Protein AF-A0A0F9FZR9-F1 (afdb_monomer_lite)

Sequence (65 aa):
MLEVEIKTNHKNLHDSISEDYYKNKLMSKEDFDYYHGQNWENMESELITEGYIKIPEPVRDLGAE

Structure (mmCIF, N/CA/C/O backbone):
data_AF-A0A0F9FZR9-F1
#
_entry.id   AF-A0A0F9FZR9-F1
#
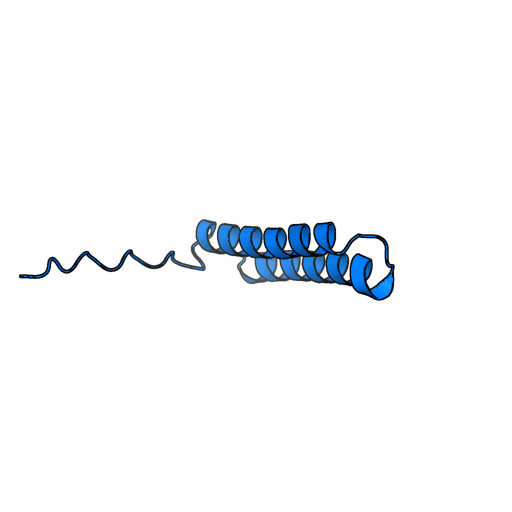loop_
_atom_site.group_PDB
_atom_site.id
_atom_site.type_symbol
_atom_site.label_atom_id
_atom_site.label_alt_id
_atom_site.label_comp_id
_atom_site.label_asym_id
_atom_site.label_entity_id
_atom_site.label_seq_id
_atom_site.pdbx_PDB_ins_code
_atom_site.Cartn_x
_atom_site.Cartn_y
_atom_site.Cartn_z
_atom_site.occupancy
_atom_site.B_iso_or_equiv
_atom_site.auth_seq_id
_atom_site.auth_comp_id
_atom_site.auth_asym_id
_atom_site.auth_atom_id
_atom_site.pdbx_PDB_model_num
ATOM 1 N N . MET A 1 1 ? 0.639 -5.448 16.652 1.00 75.00 1 MET A N 1
ATOM 2 C CA . MET A 1 1 ? 1.585 -4.379 16.228 1.00 75.00 1 MET A CA 1
ATOM 3 C C . MET A 1 1 ? 0.898 -3.030 16.435 1.00 75.00 1 MET A C 1
ATOM 5 O O . MET A 1 1 ? -0.322 -3.006 16.374 1.00 75.00 1 MET A O 1
ATOM 9 N N . LEU A 1 2 ? 1.595 -1.924 16.730 1.00 92.75 2 LEU A N 1
ATOM 10 C CA . LEU A 1 2 ? 0.901 -0.630 16.882 1.00 92.75 2 LEU A CA 1
ATOM 11 C C . LEU A 1 2 ? 0.417 -0.102 15.518 1.00 92.75 2 LEU A C 1
ATOM 13 O O . LEU A 1 2 ? 1.123 -0.238 14.525 1.00 92.75 2 LEU A O 1
ATOM 17 N N . GLU A 1 3 ? -0.731 0.585 15.468 1.00 94.31 3 GLU A N 1
ATOM 18 C CA . GLU A 1 3 ? -1.281 1.193 14.233 1.00 94.31 3 GLU A CA 1
ATOM 19 C C . GLU A 1 3 ? -0.236 2.016 13.458 1.00 94.31 3 GLU A C 1
ATOM 21 O O . GLU A 1 3 ? -0.138 1.957 12.231 1.00 94.31 3 GLU A O 1
ATOM 26 N N . VAL A 1 4 ? 0.573 2.780 14.196 1.00 94.81 4 VAL A N 1
ATOM 27 C CA . VAL A 1 4 ? 1.641 3.624 13.646 1.00 94.81 4 VAL A CA 1
ATOM 28 C C . VAL A 1 4 ? 2.737 2.788 12.988 1.00 94.81 4 VAL A C 1
ATOM 30 O O . VAL A 1 4 ? 3.261 3.188 11.949 1.00 94.81 4 VAL A O 1
ATOM 33 N N . GLU A 1 5 ? 3.081 1.639 13.562 1.00 96.62 5 GLU A N 1
ATOM 34 C CA . GLU A 1 5 ? 4.095 0.737 13.012 1.00 96.62 5 GLU A CA 1
ATOM 35 C C . GLU A 1 5 ? 3.596 0.098 11.712 1.00 96.62 5 GLU A C 1
ATOM 37 O O . GLU A 1 5 ? 4.317 0.137 10.718 1.00 96.62 5 GL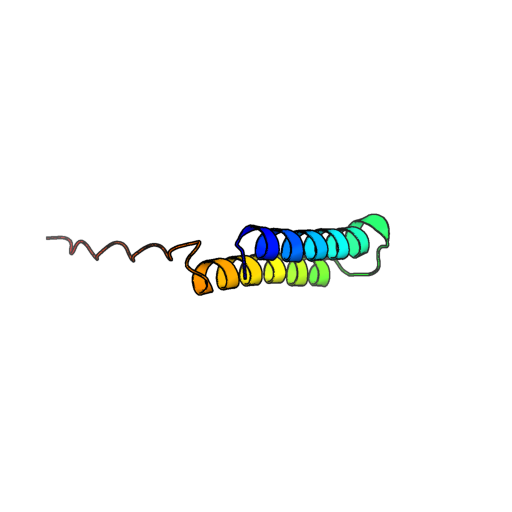U A O 1
ATOM 42 N N . ILE A 1 6 ? 2.340 -0.366 11.677 1.00 95.38 6 ILE A N 1
ATOM 43 C CA . ILE A 1 6 ? 1.699 -0.928 10.473 1.00 95.38 6 ILE A CA 1
ATOM 44 C C . ILE A 1 6 ? 1.748 0.099 9.336 1.00 95.38 6 ILE A C 1
ATOM 46 O O . ILE A 1 6 ? 2.317 -0.148 8.271 1.00 95.38 6 ILE A O 1
ATOM 50 N N . LYS A 1 7 ? 1.251 1.316 9.588 1.00 95.75 7 LYS A N 1
ATOM 51 C CA . LYS A 1 7 ? 1.249 2.398 8.590 1.00 95.75 7 LYS A CA 1
ATOM 52 C C . LYS A 1 7 ? 2.657 2.784 8.136 1.00 95.75 7 LYS A C 1
ATOM 54 O O . LYS A 1 7 ? 2.862 3.063 6.958 1.00 95.75 7 LYS A O 1
ATOM 59 N N . THR A 1 8 ? 3.629 2.803 9.047 1.00 97.75 8 THR A N 1
ATOM 60 C CA . THR A 1 8 ? 5.022 3.134 8.713 1.00 97.75 8 THR A CA 1
ATOM 61 C C . THR A 1 8 ? 5.649 2.061 7.826 1.00 97.75 8 THR A C 1
ATOM 63 O O . THR A 1 8 ? 6.293 2.395 6.832 1.00 97.75 8 THR A O 1
ATOM 66 N N . ASN A 1 9 ? 5.421 0.783 8.131 1.00 97.50 9 ASN A N 1
ATOM 67 C CA . ASN A 1 9 ? 5.937 -0.333 7.340 1.00 97.50 9 ASN A CA 1
ATOM 68 C C . ASN A 1 9 ? 5.377 -0.311 5.912 1.00 97.50 9 ASN A C 1
ATOM 70 O O . ASN A 1 9 ? 6.147 -0.329 4.949 1.00 97.50 9 ASN A O 1
ATOM 74 N N . HIS A 1 10 ? 4.057 -0.174 5.765 1.00 98.06 10 HIS A N 1
ATOM 75 C CA . HIS A 1 10 ? 3.412 -0.124 4.451 1.00 98.06 10 HIS A CA 1
ATOM 76 C C . HIS A 1 10 ? 3.746 1.140 3.659 1.00 98.06 10 HIS A C 1
ATOM 78 O O . HIS A 1 10 ? 3.827 1.088 2.430 1.00 98.06 10 HIS A O 1
ATOM 84 N N . LYS A 1 11 ? 4.002 2.267 4.336 1.00 97.88 11 LYS A N 1
ATOM 85 C CA . LYS A 1 11 ? 4.525 3.475 3.688 1.00 97.88 11 LYS A CA 1
ATOM 86 C C . LYS A 1 11 ? 5.926 3.244 3.121 1.00 97.88 11 LYS A C 1
ATOM 88 O O . LYS A 1 11 ? 6.175 3.587 1.972 1.00 97.88 11 LYS A O 1
ATOM 93 N N . ASN A 1 12 ? 6.829 2.640 3.891 1.00 98.19 12 ASN A N 1
ATOM 94 C CA . ASN A 1 12 ? 8.184 2.361 3.412 1.00 98.19 12 ASN A CA 1
ATOM 95 C C . ASN A 1 12 ? 8.167 1.415 2.200 1.00 98.19 12 ASN A C 1
ATOM 97 O O . ASN A 1 12 ? 8.909 1.627 1.242 1.00 98.19 12 ASN A O 1
ATOM 101 N N . LEU A 1 13 ? 7.287 0.407 2.211 1.00 97.94 13 LEU A N 1
ATOM 102 C CA . LEU A 1 13 ? 7.108 -0.494 1.072 1.00 97.94 13 LEU A CA 1
ATOM 103 C C . LEU A 1 13 ? 6.531 0.235 -0.152 1.00 97.94 13 LEU A C 1
ATOM 105 O O . LEU A 1 13 ? 7.052 0.086 -1.256 1.00 97.94 13 LEU A O 1
ATOM 109 N N . HIS A 1 14 ? 5.506 1.068 0.048 1.00 98.06 14 HIS A N 1
ATOM 110 C CA . HIS A 1 14 ? 4.945 1.933 -0.993 1.00 98.06 14 HIS A CA 1
ATOM 111 C C . HIS A 1 14 ? 6.017 2.809 -1.651 1.00 98.06 14 HIS A C 1
ATOM 113 O O . HIS A 1 14 ? 6.077 2.906 -2.880 1.00 98.06 14 HIS A O 1
ATOM 119 N N . ASP A 1 15 ? 6.857 3.448 -0.837 1.00 98.12 15 ASP A N 1
ATOM 120 C CA . ASP A 1 15 ? 7.895 4.358 -1.310 1.00 98.12 15 ASP A CA 1
ATOM 121 C C . ASP A 1 15 ? 8.966 3.596 -2.104 1.00 98.12 15 ASP A C 1
ATOM 123 O O . ASP A 1 15 ? 9.361 4.058 -3.174 1.00 98.12 15 ASP A O 1
ATOM 127 N N . SER A 1 16 ? 9.347 2.390 -1.664 1.00 98.00 16 SER A N 1
ATOM 128 C CA . SER A 1 16 ? 10.263 1.509 -2.405 1.00 98.00 16 SER A CA 1
ATOM 129 C C . SER A 1 16 ? 9.698 1.095 -3.769 1.00 98.00 16 SER A C 1
ATOM 131 O O . SER A 1 16 ? 10.375 1.246 -4.783 1.00 98.00 16 SER A O 1
ATOM 133 N N . ILE A 1 17 ? 8.444 0.624 -3.822 1.00 97.81 17 ILE A N 1
ATOM 134 C CA . ILE A 1 17 ? 7.774 0.226 -5.077 1.00 97.81 17 ILE A CA 1
ATOM 135 C C . ILE A 1 17 ? 7.676 1.426 -6.032 1.00 97.81 17 ILE A C 1
ATOM 137 O O . ILE A 1 17 ? 7.929 1.318 -7.234 1.00 97.81 17 ILE A O 1
ATOM 141 N N . SER A 1 18 ? 7.340 2.598 -5.489 1.00 97.56 18 SER A N 1
ATOM 142 C CA . SER A 1 18 ? 7.243 3.841 -6.255 1.00 97.56 18 SER A CA 1
ATOM 143 C C . SER A 1 18 ? 8.598 4.287 -6.800 1.00 97.56 18 SER A C 1
ATOM 145 O O . SER A 1 18 ? 8.679 4.725 -7.949 1.00 97.56 18 SER A O 1
ATOM 147 N N . GLU A 1 19 ? 9.668 4.172 -6.012 1.00 98.06 19 GLU A N 1
ATOM 148 C CA . GLU A 1 19 ? 11.022 4.487 -6.463 1.00 98.06 19 GLU A CA 1
ATOM 149 C C . GLU A 1 19 ? 11.451 3.552 -7.602 1.00 98.06 19 GLU A C 1
ATOM 151 O O . GLU A 1 19 ? 11.929 4.023 -8.641 1.00 98.06 19 GLU A O 1
ATOM 156 N N . ASP A 1 20 ? 11.185 2.253 -7.470 1.00 97.88 20 ASP A N 1
ATOM 157 C CA . ASP A 1 20 ? 11.537 1.265 -8.487 1.00 97.88 20 ASP A CA 1
ATOM 158 C C . ASP A 1 20 ? 10.822 1.497 -9.822 1.00 97.88 20 ASP A C 1
ATOM 160 O O . ASP A 1 20 ? 11.445 1.393 -10.884 1.00 97.88 20 ASP A O 1
ATOM 164 N N . TYR A 1 21 ? 9.552 1.908 -9.799 1.00 98.12 21 TYR A N 1
ATOM 165 C CA . TYR A 1 21 ? 8.800 2.217 -11.016 1.00 98.12 21 TYR A CA 1
ATOM 166 C C . TYR A 1 21 ? 9.113 3.605 -11.599 1.00 98.12 21 TYR A C 1
ATOM 168 O O . TYR A 1 21 ? 9.407 3.762 -12.794 1.00 98.12 21 TYR A O 1
ATOM 176 N N . TYR A 1 22 ? 9.043 4.660 -10.784 1.00 97.62 22 TYR A N 1
ATOM 177 C CA . TYR A 1 22 ? 9.129 6.030 -11.290 1.00 97.62 22 TYR A CA 1
ATOM 178 C C . TYR A 1 22 ? 10.561 6.491 -11.528 1.00 97.62 22 TYR A C 1
ATOM 180 O O . TYR A 1 22 ? 10.799 7.170 -12.531 1.00 97.62 22 TYR A O 1
ATOM 188 N N . LYS A 1 23 ? 11.499 6.118 -10.654 1.00 97.56 23 LYS A N 1
ATOM 189 C CA . LYS A 1 23 ? 12.884 6.597 -10.699 1.00 97.56 23 LYS A CA 1
ATOM 190 C C . LYS A 1 23 ? 13.810 5.581 -11.354 1.00 97.56 23 LYS A C 1
ATOM 192 O O . LYS A 1 23 ? 14.510 5.940 -12.297 1.00 97.56 23 LYS A O 1
ATOM 197 N N . ASN A 1 24 ? 13.782 4.331 -10.896 1.00 97.31 24 ASN A N 1
ATOM 198 C CA . ASN A 1 24 ? 14.756 3.329 -11.332 1.00 97.31 24 ASN A CA 1
ATOM 199 C C . ASN A 1 24 ? 14.332 2.594 -12.615 1.00 97.31 24 ASN A C 1
ATOM 201 O O . ASN A 1 24 ? 15.180 2.006 -13.280 1.00 97.31 24 ASN A O 1
ATOM 205 N N . LYS A 1 25 ? 13.044 2.657 -12.990 1.00 96.75 25 LYS A N 1
ATOM 206 C CA . LYS A 1 25 ? 12.476 1.978 -14.173 1.00 96.75 25 LYS A CA 1
ATOM 207 C C . LYS A 1 25 ? 12.746 0.467 -14.170 1.00 96.75 25 LYS A C 1
ATOM 209 O O . LYS A 1 25 ? 12.965 -0.128 -15.221 1.00 96.75 25 LYS A O 1
ATOM 214 N N . LEU A 1 26 ? 12.733 -0.138 -12.982 1.00 97.00 26 LEU A N 1
ATOM 215 C CA . LEU A 1 26 ? 13.066 -1.550 -12.764 1.00 97.00 26 LEU A CA 1
ATOM 216 C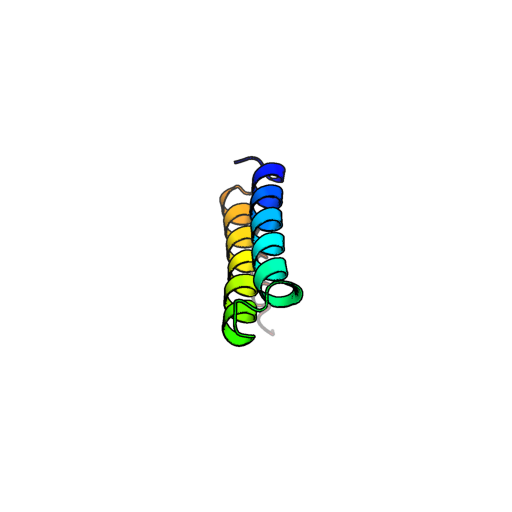 C . LEU A 1 26 ? 11.866 -2.489 -12.887 1.00 97.00 26 LEU A C 1
ATOM 218 O O . LEU A 1 26 ? 12.051 -3.702 -12.906 1.00 97.00 26 LEU A O 1
ATOM 222 N N . MET A 1 27 ? 10.652 -1.949 -12.971 1.00 95.94 27 MET A N 1
ATOM 223 C CA . MET A 1 27 ? 9.426 -2.737 -13.066 1.00 95.94 27 MET A CA 1
ATOM 224 C C . MET A 1 27 ? 8.496 -2.226 -14.159 1.00 95.94 27 MET A C 1
ATOM 226 O O . MET A 1 27 ? 8.513 -1.044 -14.520 1.00 95.94 27 MET A O 1
ATOM 230 N N . SER A 1 28 ? 7.687 -3.142 -14.691 1.00 98.06 28 SER A N 1
ATOM 231 C CA . SER A 1 28 ? 6.627 -2.808 -15.634 1.00 98.06 28 SER A CA 1
ATOM 232 C C . SER A 1 28 ? 5.486 -2.066 -14.929 1.00 98.06 28 SER A C 1
ATOM 234 O O . SER A 1 28 ? 5.383 -2.059 -13.702 1.00 98.06 28 SER A O 1
ATOM 236 N N . LYS A 1 29 ? 4.599 -1.442 -15.711 1.00 97.56 29 LYS A N 1
ATOM 237 C CA . LYS A 1 29 ? 3.380 -0.8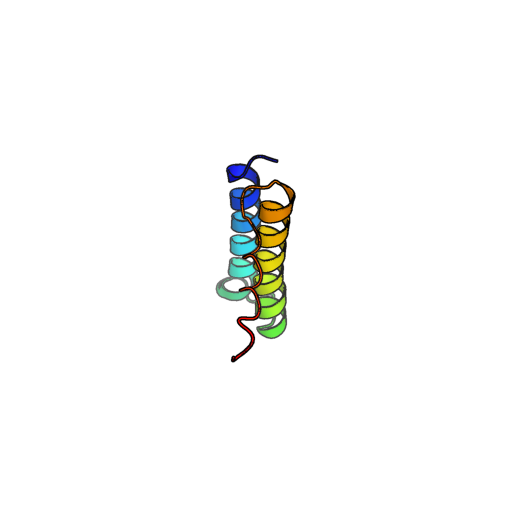33 -15.163 1.00 97.56 29 LYS A CA 1
ATOM 238 C C . LYS A 1 29 ? 2.470 -1.882 -14.515 1.00 97.56 29 LYS A C 1
ATOM 240 O O . LYS A 1 29 ? 1.878 -1.605 -13.483 1.00 97.56 29 LYS A O 1
ATOM 245 N N . GLU A 1 30 ? 2.360 -3.059 -15.124 1.00 98.31 30 GLU A N 1
ATOM 246 C CA . GLU A 1 30 ? 1.507 -4.149 -14.636 1.00 98.31 30 GLU A CA 1
ATOM 247 C C . GLU A 1 30 ? 1.997 -4.656 -13.277 1.00 98.31 30 GLU A C 1
ATOM 249 O O . GLU A 1 30 ? 1.202 -4.797 -12.350 1.00 98.31 30 GLU A O 1
ATOM 254 N N . ASP A 1 31 ? 3.314 -4.825 -13.128 1.00 97.94 31 ASP A N 1
ATOM 255 C CA . ASP A 1 31 ? 3.927 -5.182 -11.848 1.00 97.94 31 ASP A CA 1
ATOM 256 C C . ASP A 1 31 ? 3.735 -4.074 -10.808 1.00 97.94 31 ASP A C 1
ATOM 258 O O . ASP A 1 31 ? 3.377 -4.356 -9.666 1.00 97.94 31 ASP A O 1
ATOM 262 N N . PHE A 1 32 ? 3.939 -2.808 -11.195 1.00 98.12 32 PHE A N 1
ATOM 263 C CA . PHE A 1 32 ? 3.721 -1.671 -10.302 1.00 98.12 32 PHE A CA 1
ATOM 264 C C . PHE A 1 32 ? 2.283 -1.641 -9.778 1.00 98.12 32 PHE A C 1
ATOM 266 O O . PHE A 1 32 ? 2.087 -1.602 -8.567 1.00 98.12 32 PHE A O 1
ATOM 273 N N . ASP A 1 33 ? 1.289 -1.705 -10.668 1.00 97.94 33 ASP A N 1
ATOM 274 C CA . ASP A 1 33 ? -0.125 -1.677 -10.289 1.00 97.94 33 ASP A CA 1
ATOM 275 C C . ASP A 1 33 ? -0.472 -2.851 -9.357 1.00 97.94 33 ASP A C 1
ATOM 277 O O . ASP A 1 33 ? -1.174 -2.664 -8.361 1.00 97.94 33 ASP A O 1
ATOM 281 N N . TYR A 1 34 ? 0.057 -4.047 -9.643 1.00 98.06 34 TYR A N 1
ATOM 282 C CA . TYR A 1 34 ? -0.155 -5.234 -8.818 1.00 98.06 34 TYR A CA 1
ATOM 283 C C . TYR A 1 34 ? 0.437 -5.074 -7.413 1.00 98.06 34 TYR A C 1
ATOM 285 O O . TYR A 1 34 ? -0.284 -5.210 -6.424 1.00 98.06 34 TYR A O 1
ATOM 293 N N . TYR A 1 35 ? 1.731 -4.761 -7.296 1.00 97.94 35 TYR A N 1
ATOM 294 C CA . TYR A 1 35 ? 2.392 -4.664 -5.990 1.00 97.94 35 TYR A CA 1
ATOM 295 C C . TYR A 1 35 ? 1.903 -3.466 -5.175 1.00 97.94 35 TYR A C 1
ATOM 297 O O . TYR A 1 35 ? 1.773 -3.561 -3.953 1.00 97.94 35 TYR A O 1
ATOM 305 N N . HIS A 1 36 ? 1.610 -2.347 -5.838 1.00 97.00 36 HIS A N 1
ATOM 306 C CA . HIS A 1 36 ? 1.065 -1.157 -5.192 1.00 97.00 36 HIS A CA 1
ATOM 307 C C . HIS A 1 36 ? -0.336 -1.422 -4.628 1.00 97.00 36 HIS A C 1
ATOM 309 O O . HIS A 1 36 ? -0.580 -1.135 -3.455 1.00 97.00 36 HIS A O 1
ATOM 315 N N . GLY A 1 37 ? -1.211 -2.063 -5.412 1.00 96.25 37 GLY A N 1
ATOM 316 C CA . GLY A 1 37 ? -2.541 -2.481 -4.963 1.00 96.25 37 GLY A CA 1
ATOM 317 C C . GLY A 1 37 ? -2.490 -3.502 -3.824 1.00 96.25 37 GLY A C 1
ATOM 318 O O . GLY A 1 37 ? -3.140 -3.314 -2.798 1.00 96.25 37 GLY A O 1
ATOM 319 N N . GLN A 1 38 ? -1.647 -4.532 -3.943 1.00 97.88 38 GLN A N 1
ATOM 320 C CA . GLN A 1 38 ? -1.466 -5.537 -2.889 1.00 97.88 38 GLN A CA 1
ATOM 321 C C . GLN A 1 38 ? -0.960 -4.9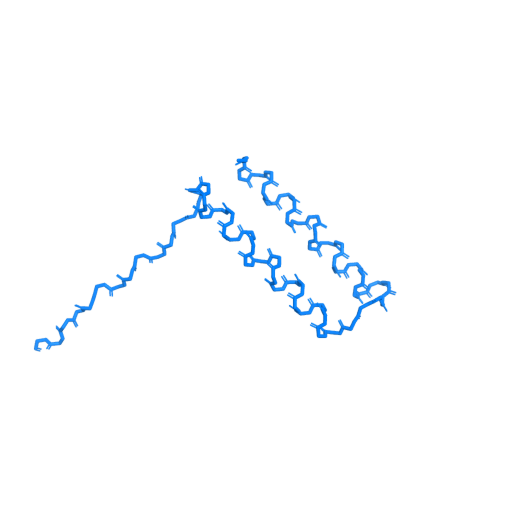29 -1.573 1.00 97.88 38 GLN A C 1
ATOM 323 O O . GLN A 1 38 ? -1.404 -5.325 -0.498 1.00 97.88 38 GLN A O 1
ATOM 328 N N . ASN A 1 39 ? -0.063 -3.938 -1.622 1.00 98.12 39 ASN A N 1
ATOM 329 C CA . ASN A 1 39 ? 0.387 -3.246 -0.412 1.00 98.12 39 ASN A CA 1
ATOM 330 C C . ASN A 1 39 ? -0.772 -2.552 0.323 1.00 98.12 39 ASN A C 1
ATOM 332 O O . ASN A 1 39 ? -0.800 -2.549 1.554 1.00 98.12 39 ASN A O 1
ATOM 336 N N . TRP A 1 40 ? -1.726 -1.985 -0.420 1.00 95.25 40 TRP A N 1
ATOM 337 C CA . TRP A 1 40 ? -2.908 -1.354 0.161 1.00 95.25 40 TRP A CA 1
ATOM 338 C C . TRP A 1 40 ? -3.835 -2.373 0.833 1.00 95.25 40 TRP A C 1
ATOM 340 O O . TRP A 1 40 ? -4.197 -2.192 1.995 1.00 95.25 40 TRP A O 1
ATOM 350 N N . GLU A 1 41 ? -4.164 -3.461 0.133 1.00 96.75 41 GLU A N 1
ATOM 351 C CA . GLU A 1 41 ? -5.014 -4.539 0.662 1.00 96.75 41 GLU A CA 1
ATOM 352 C C . GLU A 1 41 ? -4.406 -5.178 1.919 1.00 96.75 41 GLU A C 1
ATOM 354 O O . GLU A 1 41 ? -5.101 -5.396 2.913 1.00 96.75 41 GLU A O 1
ATOM 359 N N . ASN A 1 42 ? -3.089 -5.409 1.918 1.00 97.50 42 ASN A N 1
ATOM 360 C CA . ASN A 1 42 ? -2.380 -5.961 3.071 1.00 97.50 42 ASN A CA 1
ATOM 361 C C . ASN A 1 42 ? -2.431 -5.016 4.277 1.00 97.50 42 ASN A C 1
ATOM 363 O O . ASN A 1 42 ? -2.748 -5.460 5.380 1.00 97.50 42 ASN A O 1
ATOM 367 N N . MET A 1 43 ? -2.196 -3.715 4.070 1.00 96.75 43 MET A N 1
ATOM 368 C CA . MET A 1 43 ? -2.284 -2.722 5.144 1.00 96.75 43 MET A CA 1
ATOM 369 C C . MET A 1 43 ? -3.682 -2.692 5.765 1.00 96.75 43 MET A C 1
ATOM 371 O O . MET A 1 43 ? -3.819 -2.662 6.988 1.00 96.75 43 MET A O 1
ATOM 375 N N . GLU A 1 44 ? -4.726 -2.690 4.936 1.00 95.38 44 GLU A N 1
ATOM 376 C CA . GLU A 1 44 ? -6.109 -2.706 5.411 1.00 95.38 44 GLU A CA 1
ATOM 377 C C . GLU A 1 44 ? -6.411 -3.985 6.201 1.00 95.38 44 GLU A C 1
ATOM 379 O O . GLU A 1 44 ? -6.948 -3.912 7.309 1.00 95.38 44 GLU A O 1
ATOM 384 N N . SER A 1 45 ? -5.998 -5.146 5.689 1.00 95.38 45 SER A N 1
ATOM 385 C CA . SER A 1 45 ? -6.165 -6.431 6.372 1.00 95.38 45 SER A CA 1
ATOM 386 C C . SER A 1 45 ? -5.452 -6.469 7.730 1.00 95.38 45 SER A C 1
ATOM 388 O O . SER A 1 45 ? -6.021 -6.964 8.708 1.00 95.38 45 SER A O 1
ATOM 390 N N . GLU A 1 46 ? -4.233 -5.933 7.833 1.00 96.19 46 GLU A N 1
ATOM 391 C CA . GLU A 1 46 ? -3.498 -5.841 9.103 1.00 96.19 46 GLU A CA 1
ATOM 392 C C . GLU A 1 46 ? -4.205 -4.914 10.100 1.00 96.19 46 GLU A C 1
ATOM 394 O O . GLU A 1 46 ? -4.393 -5.275 11.264 1.00 96.19 46 GLU A O 1
ATOM 399 N N . LEU A 1 47 ? -4.676 -3.751 9.641 1.00 95.62 47 LEU A N 1
ATOM 400 C CA . LEU A 1 47 ? -5.417 -2.805 10.477 1.00 95.62 47 LEU A CA 1
ATOM 401 C C . LEU A 1 47 ? -6.751 -3.381 10.972 1.00 95.62 47 LEU A C 1
ATOM 403 O O . LEU A 1 47 ? -7.142 -3.112 12.109 1.00 95.62 47 LEU A O 1
ATOM 407 N N . ILE A 1 48 ? -7.441 -4.181 10.156 1.00 94.25 48 ILE A N 1
ATOM 408 C CA . ILE A 1 48 ? -8.646 -4.913 10.570 1.00 94.25 48 ILE A CA 1
ATOM 409 C C . ILE A 1 48 ? -8.296 -5.992 11.599 1.00 94.25 48 ILE A C 1
ATOM 411 O O . ILE A 1 48 ? -8.959 -6.094 12.631 1.00 94.25 48 ILE A O 1
ATOM 415 N N . THR A 1 49 ? -7.247 -6.778 11.342 1.00 94.12 49 THR A N 1
ATOM 416 C CA . THR A 1 49 ? -6.809 -7.879 12.220 1.00 94.12 49 THR A CA 1
ATOM 417 C C . THR A 1 49 ? -6.442 -7.382 13.618 1.00 94.12 49 THR A C 1
ATOM 419 O O . THR A 1 49 ? -6.786 -8.012 14.615 1.00 94.12 49 THR A O 1
ATOM 422 N N . GLU A 1 50 ? -5.792 -6.223 13.697 1.00 93.69 50 GLU A N 1
ATOM 423 C CA . GLU A 1 50 ? -5.393 -5.584 14.957 1.00 93.69 50 GLU A CA 1
ATOM 424 C C . GLU A 1 50 ? -6.528 -4.746 15.583 1.00 93.69 50 GLU A C 1
ATOM 426 O O . GLU A 1 50 ? -6.379 -4.191 16.671 1.00 93.69 50 GLU A O 1
ATOM 431 N N . GLY A 1 51 ? -7.691 -4.670 14.924 1.00 93.06 51 GLY A N 1
ATOM 432 C CA . GLY A 1 51 ? -8.895 -4.012 15.435 1.00 93.06 51 GLY A CA 1
ATOM 433 C C . GLY A 1 51 ? -8.901 -2.485 15.318 1.00 93.06 51 GLY A C 1
ATOM 434 O O . GLY A 1 51 ? -9.753 -1.833 15.926 1.00 93.06 51 GLY A O 1
ATOM 435 N N . TYR A 1 52 ? -7.985 -1.904 14.540 1.00 92.81 52 TYR A N 1
ATOM 436 C CA . TYR A 1 52 ? -7.922 -0.462 14.278 1.00 92.81 52 TYR A CA 1
ATOM 437 C C . TYR A 1 52 ? -8.974 0.005 13.267 1.00 92.81 52 TYR A C 1
ATOM 439 O O . TYR A 1 52 ? -9.437 1.143 13.339 1.00 92.81 52 TYR A O 1
ATOM 447 N N . ILE A 1 53 ? -9.382 -0.872 12.346 1.00 89.44 53 ILE A N 1
ATOM 448 C CA . ILE A 1 53 ? -10.468 -0.630 11.391 1.00 89.44 53 ILE A CA 1
ATOM 449 C C . ILE A 1 53 ? -11.533 -1.711 11.582 1.00 89.44 53 ILE A C 1
ATOM 451 O O . ILE A 1 53 ? -11.224 -2.884 11.769 1.00 89.44 53 ILE A O 1
ATOM 455 N N . LYS A 1 54 ? -12.808 -1.319 11.535 1.00 82.25 54 LYS A N 1
ATOM 456 C CA . LYS A 1 54 ? -13.928 -2.264 11.496 1.00 82.25 54 LYS A CA 1
ATOM 457 C C . LYS A 1 54 ? -14.404 -2.415 10.060 1.00 82.25 54 LYS A C 1
ATOM 459 O O . LYS A 1 54 ? -14.613 -1.411 9.383 1.00 82.25 54 LYS A O 1
ATOM 464 N N . ILE A 1 55 ? -14.621 -3.657 9.631 1.00 76.88 55 ILE A N 1
ATOM 465 C CA . ILE A 1 55 ? -15.307 -3.943 8.368 1.00 76.88 55 ILE A CA 1
ATOM 466 C C . ILE A 1 55 ? -16.712 -3.322 8.459 1.00 76.88 55 ILE A C 1
ATOM 468 O O . ILE A 1 55 ? -17.365 -3.507 9.493 1.00 76.88 55 ILE A O 1
ATOM 472 N N . PRO A 1 56 ? -17.179 -2.576 7.439 1.00 72.56 56 PRO A N 1
ATOM 473 C CA . PRO A 1 56 ? -18.536 -2.052 7.428 1.00 72.56 56 PRO A CA 1
ATOM 474 C C . PRO A 1 56 ? -19.526 -3.191 7.657 1.00 72.56 56 PRO A C 1
ATOM 476 O O . PRO A 1 56 ? -19.459 -4.219 6.980 1.00 72.56 56 PRO A O 1
ATOM 479 N N . GLU A 1 57 ? -20.437 -3.023 8.615 1.00 72.06 57 GLU A N 1
ATOM 480 C CA . GLU A 1 57 ? -21.517 -3.989 8.770 1.00 72.06 57 GLU A CA 1
ATOM 481 C C . GLU A 1 57 ? -22.328 -4.009 7.467 1.00 72.06 57 GLU A C 1
ATOM 483 O O . GLU A 1 57 ? -22.625 -2.938 6.920 1.00 72.06 57 GLU A O 1
ATOM 488 N N . PRO A 1 58 ? -22.672 -5.195 6.936 1.00 74.25 58 PRO A N 1
ATOM 489 C CA . PRO A 1 58 ? -23.552 -5.265 5.785 1.00 74.25 58 PRO A CA 1
ATOM 490 C C . PRO A 1 58 ? -24.834 -4.508 6.129 1.00 74.25 58 PRO A C 1
ATOM 492 O O . PRO A 1 58 ? -25.444 -4.750 7.174 1.00 74.25 58 PRO A O 1
ATOM 495 N N . VAL A 1 59 ? -25.223 -3.564 5.267 1.00 72.44 59 VAL A N 1
ATOM 496 C CA . VAL A 1 59 ? -26.491 -2.849 5.420 1.00 72.44 59 VAL A CA 1
ATOM 497 C C . VAL A 1 59 ? -27.569 -3.921 5.446 1.00 72.44 59 VAL A C 1
ATOM 499 O O . VAL A 1 59 ? -27.740 -4.646 4.469 1.00 72.44 59 VAL A O 1
ATOM 502 N N . ARG A 1 60 ? -28.222 -4.083 6.600 1.00 67.25 60 ARG A N 1
ATOM 503 C CA . ARG A 1 60 ? -29.287 -5.066 6.794 1.00 67.25 60 ARG A CA 1
ATOM 504 C C . ARG A 1 60 ? -30.259 -4.947 5.622 1.00 67.25 60 ARG A C 1
ATOM 506 O O . ARG A 1 60 ? -30.736 -3.841 5.373 1.00 67.25 60 ARG A O 1
ATOM 513 N N . ASP A 1 61 ? -30.534 -6.060 4.937 1.00 65.44 61 ASP A N 1
ATOM 514 C CA . ASP A 1 61 ? -31.540 -6.128 3.874 1.00 65.44 61 ASP A CA 1
ATOM 515 C C . ASP A 1 61 ? -32.848 -5.552 4.430 1.00 65.44 61 ASP A C 1
ATOM 517 O O . ASP A 1 61 ? -33.532 -6.171 5.254 1.00 65.44 61 ASP A O 1
ATOM 521 N N . LEU A 1 62 ? -33.163 -4.315 4.046 1.00 61.22 62 LEU A N 1
ATOM 522 C CA . LEU A 1 62 ? -34.490 -3.765 4.235 1.00 61.22 62 LEU A CA 1
ATOM 523 C C . LEU A 1 62 ? -35.330 -4.449 3.166 1.00 61.22 62 LEU A C 1
ATOM 525 O O . LEU A 1 62 ? -35.375 -3.998 2.024 1.00 61.22 62 LEU A O 1
ATOM 529 N N . GLY A 1 63 ? -35.919 -5.592 3.530 1.00 51.69 63 GLY A N 1
ATOM 530 C CA . GLY A 1 63 ? -36.945 -6.229 2.720 1.00 51.69 63 GLY A CA 1
ATOM 531 C C . GLY A 1 63 ? -37.955 -5.161 2.326 1.00 51.69 63 GLY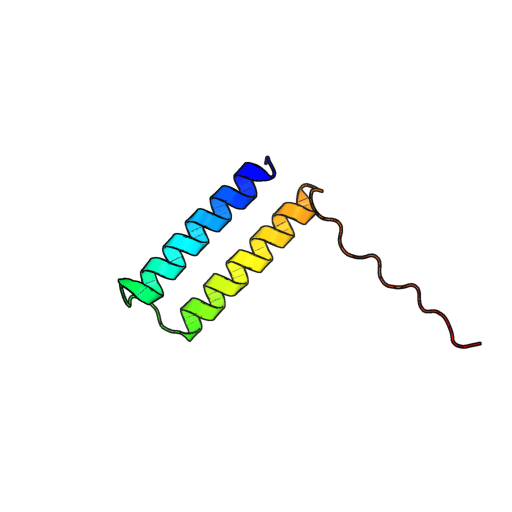 A C 1
ATOM 532 O O . GLY A 1 63 ? -38.495 -4.477 3.194 1.00 51.69 63 GLY A O 1
ATOM 533 N N . ALA A 1 64 ? -38.121 -4.959 1.021 1.00 53.72 64 ALA A N 1
ATOM 534 C CA . ALA A 1 64 ? -39.170 -4.104 0.501 1.00 53.72 64 ALA A CA 1
ATOM 535 C C . ALA A 1 64 ? -40.509 -4.716 0.940 1.00 53.72 64 ALA A C 1
ATOM 537 O O . ALA A 1 64 ? -40.893 -5.769 0.429 1.00 53.72 64 ALA A O 1
ATOM 538 N N . GLU A 1 65 ? -41.139 -4.110 1.947 1.00 47.69 65 GLU A N 1
ATOM 539 C CA . GLU A 1 65 ? -42.547 -4.346 2.289 1.00 47.69 65 GLU A CA 1
ATOM 540 C C . GLU A 1 65 ? -43.467 -3.765 1.211 1.00 47.69 65 GLU A C 1
ATOM 542 O O . GLU A 1 65 ? -43.179 -2.650 0.711 1.00 47.69 65 GLU A O 1
#

Secondary structure (DSSP, 8-state):
--HHHHHHHHHHHHHHHHHHHHTS--S-HHHHHHHHHHHHHHHHHHHHHTTSSPPPPP-------

Organism: NCBI:txid412755

Radius of gyration: 16.81 Å; chains: 1; bounding box: 57×14×32 Å

pLDDT: mean 90.69, std 12.75, range [47.69, 98.31]

Foldseek 3Di:
DDLVVLVVVLVVQLVVLCCCVPPVVPDDPVVSVVSNVVSVVVSVVVCVVVPVDPDPDPPPPPPDD